Protein AF-A0A9D9MAF8-F1 (afdb_monomer)

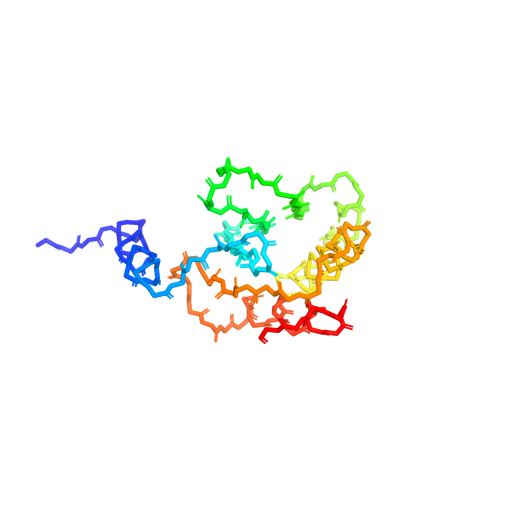Nearest PDB structures (foldseek):
  4v73-assembly1_BO  TM=9.079E-01  e=1.715E-10  Escherichia coli K-12
  7st7-assembly1_o  TM=9.128E-01  e=1.930E-09  Escherichia coli K-12
  4v6o-assembly1_BQ  TM=8.236E-01  e=5.753E-10  Escherichia coli
  6q97-assembly1_O  TM=8.471E-01  e=1.119E-09  Escherichia coli
  4v6y-assembly1_BO  TM=8.390E-01  e=3.990E-09  Escherichia coli K-12

Solvent-accessible surface area (backbone atoms only — not comparable to full-atom values): 6377 Å² total; per-residue (Å²): 131,88,68,52,75,67,54,50,28,50,54,45,28,55,59,49,52,76,78,57,70,18,37,91,78,32,25,23,35,40,41,46,78,59,98,89,48,46,36,39,38,31,27,24,61,78,80,71,43,73,78,41,71,33,37,46,78,36,82,85,36,33,73,76,34,63,95,52,53,73,41,57,37,24,26,52,38,15,32,56,39,20,53,55,31,48,78,72,71,49,47,42,41,35,83,36,61,56,43,54,73,89,45,69,36,56,39,37,19,51,53,27,19,43,74,42,62,37,48,116

pLDDT: mean 86.18, std 6.96, range [58.72, 93.38]

Sequence (120 aa):
MALNRIERRRRIHYRIRKHVSGTAEKPRMVVFRSNKQIYVQVIDDEQGKTLCAAASNDKELVAQCKGKNGIETAAIVGKAIAERAQAKGITTIAFDRGGYLFHGRVKSLADAAREGGLIF

Secondary structure (DSSP, 8-state):
-PPPHHHHHHHHHHHHHTT----SSS-EEEEEE-SS-EEEEEEETTTTEEEEEEETTSHHHHHHHTT--HHHHHHHHHHHHHHHHHTTT--B-EEE-TTS-SSTHHHHHHHHHHHTT-B-

Radius of gyration: 14.05 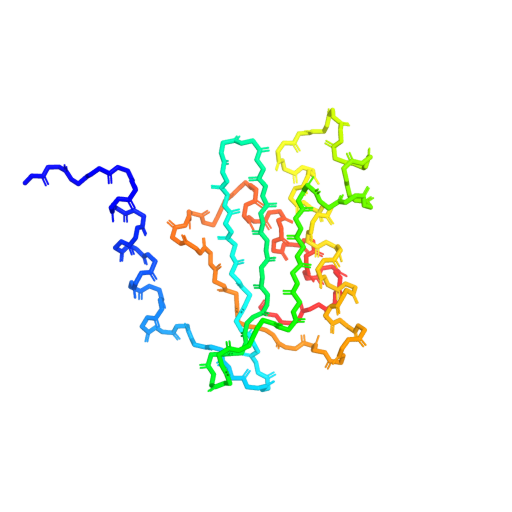Å; Cα contacts (8 Å, |Δi|>4): 219; chains: 1; bounding box: 37×24×44 Å

Mean predicted aligned error: 5.39 Å

Foldseek 3Di:
DPDDPVRLLVVLLVVLCVPFAAAPQAWAWEWDDDPQKIKIWGAHRVVRDTQDIFICPPPVNVVVNPPDDLQVSLLSSLLVRLVSCVVVVHAHYTYRHSSDDCDRSNVSSVVSVVVSRHDD

Structure (mmCIF, N/CA/C/O backbone):
data_AF-A0A9D9MAF8-F1
#
_entry.id   AF-A0A9D9MAF8-F1
#
loop_
_atom_site.group_PDB
_atom_site.id
_atom_site.type_symbol
_atom_site.label_atom_id
_atom_site.label_alt_id
_atom_site.label_comp_id
_atom_site.label_asym_id
_atom_site.label_entity_id
_atom_site.label_seq_id
_atom_site.pdbx_PDB_ins_code
_atom_site.Cartn_x
_atom_site.Cartn_y
_atom_site.Cartn_z
_atom_site.occupancy
_atom_site.B_iso_or_equiv
_atom_site.auth_seq_id
_atom_site.auth_comp_id
_atom_site.auth_asym_id
_atom_site.auth_atom_id
_atom_site.pdbx_PDB_model_num
ATOM 1 N N . MET A 1 1 ? -15.568 7.269 -25.266 1.00 58.72 1 MET A N 1
ATOM 2 C CA . MET A 1 1 ? -14.144 7.678 -25.247 1.00 58.72 1 MET A CA 1
ATOM 3 C C . MET A 1 1 ? -13.334 6.662 -24.462 1.00 58.72 1 MET A C 1
ATOM 5 O O . MET A 1 1 ? -13.775 6.246 -23.394 1.00 58.72 1 MET A O 1
ATOM 9 N N . ALA A 1 2 ? -12.189 6.229 -24.992 1.00 67.56 2 ALA A N 1
ATOM 10 C CA . ALA A 1 2 ? -11.266 5.383 -24.244 1.00 67.56 2 ALA A CA 1
ATOM 11 C C . ALA A 1 2 ? -10.666 6.211 -23.097 1.00 67.56 2 ALA A C 1
ATOM 13 O O . ALA A 1 2 ? -10.019 7.224 -23.339 1.00 67.56 2 ALA A O 1
ATOM 14 N N . LEU A 1 3 ? -10.938 5.814 -21.853 1.00 76.81 3 LEU A N 1
ATOM 15 C CA . LEU A 1 3 ? -10.414 6.497 -20.668 1.00 76.81 3 LEU A CA 1
ATOM 16 C C . LEU A 1 3 ? -8.887 6.376 -20.632 1.00 76.81 3 LEU A C 1
ATOM 18 O O . LEU A 1 3 ? -8.349 5.281 -20.840 1.00 76.81 3 LEU A O 1
ATOM 22 N N . ASN A 1 4 ? -8.195 7.464 -20.293 1.00 90.31 4 ASN A N 1
ATOM 23 C CA . ASN A 1 4 ? -6.745 7.434 -20.108 1.00 90.31 4 ASN A CA 1
ATOM 24 C C . ASN A 1 4 ? -6.389 6.479 -18.946 1.00 90.31 4 ASN A C 1
ATOM 26 O O . ASN A 1 4 ? -7.180 6.254 -18.023 1.00 90.31 4 ASN A O 1
ATOM 30 N N . ARG A 1 5 ? -5.181 5.907 -18.942 1.00 85.75 5 ARG A N 1
ATOM 31 C CA . ARG A 1 5 ? -4.707 4.954 -17.921 1.00 85.75 5 ARG A CA 1
ATOM 32 C C . ARG A 1 5 ? -4.914 5.472 -16.491 1.00 85.75 5 ARG A C 1
ATOM 34 O O . ARG A 1 5 ? -5.274 4.695 -15.605 1.00 85.75 5 ARG A O 1
ATOM 41 N N . ILE A 1 6 ? -4.704 6.772 -16.269 1.00 88.38 6 ILE A N 1
ATOM 42 C CA . ILE A 1 6 ? -4.894 7.426 -14.964 1.00 88.38 6 ILE A CA 1
ATOM 43 C C . ILE A 1 6 ? -6.379 7.455 -14.577 1.00 88.38 6 ILE A C 1
ATOM 45 O O . ILE A 1 6 ? -6.727 7.108 -13.448 1.00 88.38 6 ILE A O 1
ATOM 49 N N . GLU A 1 7 ? -7.256 7.815 -15.510 1.00 90.12 7 GLU A N 1
ATOM 50 C CA . GLU A 1 7 ? -8.705 7.894 -15.294 1.00 90.12 7 GLU A CA 1
ATOM 51 C C . GLU A 1 7 ? -9.307 6.512 -15.046 1.00 90.12 7 GLU A C 1
ATOM 53 O O . GLU A 1 7 ? -10.075 6.324 -14.100 1.00 90.12 7 GLU A O 1
ATOM 58 N N . ARG A 1 8 ? -8.883 5.507 -15.825 1.00 91.00 8 ARG A N 1
ATOM 59 C CA . ARG A 1 8 ? -9.275 4.108 -15.616 1.00 91.00 8 ARG A CA 1
ATOM 60 C C . ARG A 1 8 ? -8.892 3.634 -14.215 1.00 91.00 8 ARG A C 1
ATOM 62 O O . ARG A 1 8 ? -9.721 3.033 -13.532 1.00 91.00 8 ARG A O 1
ATOM 69 N N . ARG A 1 9 ? -7.668 3.932 -13.758 1.00 90.38 9 ARG A N 1
ATOM 70 C CA . ARG A 1 9 ? -7.232 3.615 -12.388 1.00 90.38 9 ARG A CA 1
ATOM 71 C C . ARG A 1 9 ? -8.107 4.327 -11.357 1.00 90.38 9 ARG A C 1
ATOM 73 O O . ARG A 1 9 ? -8.589 3.662 -10.445 1.00 90.38 9 ARG A O 1
ATOM 80 N N . ARG A 1 10 ? -8.334 5.642 -11.492 1.00 91.06 10 ARG A N 1
ATOM 81 C CA . ARG A 1 10 ? -9.179 6.410 -10.557 1.00 91.06 10 ARG A CA 1
ATOM 82 C C . ARG A 1 10 ? -10.580 5.813 -10.460 1.00 91.06 10 ARG A C 1
ATOM 84 O O . ARG A 1 10 ? -11.059 5.596 -9.355 1.00 91.06 10 ARG A O 1
ATOM 91 N N . ARG A 1 11 ? -11.201 5.452 -11.586 1.00 91.56 11 ARG A N 1
ATOM 92 C CA . ARG A 1 11 ? -12.526 4.810 -11.605 1.00 91.56 11 ARG A CA 1
ATOM 93 C C . ARG A 1 11 ? -12.552 3.495 -10.818 1.00 91.56 11 ARG A C 1
ATOM 95 O O . ARG A 1 11 ? -13.472 3.268 -10.037 1.00 91.56 11 ARG A O 1
ATOM 102 N N . ILE A 1 12 ? -11.545 2.637 -11.001 1.00 91.06 12 ILE A N 1
ATOM 103 C CA . ILE A 1 12 ? -11.435 1.373 -10.251 1.00 91.06 12 ILE A CA 1
ATOM 104 C C . ILE A 1 12 ? -11.197 1.655 -8.763 1.00 91.06 12 ILE A C 1
ATOM 106 O O . ILE A 1 12 ? -11.811 1.006 -7.920 1.00 91.06 12 ILE A O 1
ATOM 110 N N . HIS A 1 13 ? -10.349 2.635 -8.451 1.00 91.31 13 HIS A N 1
ATOM 111 C CA . HIS A 1 13 ? -10.057 3.062 -7.084 1.00 91.31 13 HIS A CA 1
ATOM 112 C C . HIS A 1 13 ? -11.316 3.536 -6.350 1.00 91.31 13 HIS A C 1
ATOM 114 O O . HIS A 1 13 ? -11.617 3.044 -5.268 1.00 91.31 13 HIS A O 1
ATOM 120 N N . TYR A 1 14 ? -12.115 4.405 -6.977 1.00 90.88 14 TYR A N 1
ATOM 121 C CA . TYR A 1 14 ? -13.394 4.852 -6.420 1.00 90.88 14 TYR A CA 1
ATOM 122 C C . TYR A 1 14 ? -14.374 3.699 -6.207 1.00 90.88 14 TYR A C 1
ATOM 124 O O . TYR A 1 14 ? -15.071 3.677 -5.201 1.00 90.88 14 TYR A O 1
ATOM 132 N N . ARG A 1 15 ? -14.409 2.711 -7.111 1.00 92.06 15 ARG A N 1
ATOM 133 C CA . ARG A 1 15 ? -15.253 1.521 -6.932 1.00 92.06 15 ARG A CA 1
ATOM 134 C C . ARG A 1 15 ? -14.824 0.679 -5.728 1.00 92.06 15 ARG A C 1
ATOM 136 O O . ARG A 1 15 ? -15.688 0.189 -5.017 1.00 92.06 15 ARG A O 1
ATOM 143 N N . ILE A 1 16 ? -13.520 0.514 -5.496 1.00 90.25 16 ILE A N 1
ATOM 144 C CA . ILE A 1 16 ? -13.000 -0.216 -4.325 1.00 90.25 16 ILE A CA 1
ATOM 145 C C . ILE A 1 16 ? -13.359 0.529 -3.036 1.00 90.25 16 ILE A C 1
ATOM 147 O O . ILE A 1 16 ? -13.864 -0.082 -2.099 1.00 90.25 16 ILE A O 1
ATOM 151 N N . ARG A 1 17 ? -13.198 1.856 -3.028 1.00 89.62 17 ARG A N 1
ATOM 152 C CA . ARG A 1 17 ? -13.538 2.713 -1.883 1.00 89.62 17 ARG A CA 1
ATOM 153 C C . ARG A 1 17 ? -15.019 2.734 -1.501 1.00 89.62 17 ARG A C 1
ATOM 155 O O . ARG A 1 17 ? -15.335 3.185 -0.413 1.00 89.62 17 ARG A O 1
ATOM 162 N N . LYS A 1 18 ? -15.926 2.234 -2.348 1.00 89.19 18 LYS A N 1
ATOM 163 C CA . LYS A 1 18 ? -17.332 2.036 -1.953 1.00 89.19 18 LYS A CA 1
ATOM 164 C C . LYS A 1 18 ? -17.513 0.923 -0.918 1.00 89.19 18 LYS A C 1
ATOM 166 O O . LYS A 1 18 ? -18.507 0.933 -0.209 1.00 89.19 18 LYS A O 1
ATOM 171 N N . HIS A 1 19 ? -16.591 -0.038 -0.877 1.00 86.19 19 HIS A N 1
ATOM 172 C CA . HIS A 1 19 ? -16.655 -1.192 0.024 1.00 86.19 19 HIS A CA 1
ATOM 173 C C . HIS A 1 19 ? -15.553 -1.175 1.084 1.00 86.19 19 HIS A C 1
ATOM 175 O O . HIS A 1 19 ? -15.716 -1.773 2.140 1.00 86.19 19 HIS A O 1
ATOM 181 N N . VAL A 1 20 ? -14.419 -0.533 0.791 1.00 85.94 20 VAL A N 1
ATOM 182 C CA . VAL A 1 20 ? -13.260 -0.473 1.686 1.00 85.94 20 VAL A CA 1
ATOM 183 C C . VAL A 1 20 ? -13.150 0.932 2.269 1.00 85.94 20 VAL A C 1
ATOM 185 O O . VAL A 1 20 ? -12.711 1.854 1.577 1.00 85.94 20 VAL A O 1
ATOM 188 N N . SER A 1 21 ? -13.516 1.068 3.539 1.00 83.06 21 SER A N 1
ATOM 189 C CA . SER A 1 21 ? -13.354 2.268 4.365 1.00 83.06 21 SER A CA 1
ATOM 190 C C . SER A 1 21 ? -12.481 1.950 5.579 1.00 83.06 21 SER A C 1
ATOM 192 O O . SER A 1 21 ? -12.527 0.833 6.094 1.00 83.06 21 SER A O 1
ATOM 194 N N . GLY A 1 22 ? -11.656 2.907 6.002 1.00 83.12 22 GLY A N 1
ATOM 195 C CA . GLY A 1 22 ? -10.844 2.799 7.211 1.00 83.12 22 GLY A CA 1
ATOM 196 C C . GLY A 1 22 ? -11.544 3.423 8.410 1.00 83.12 22 GLY A C 1
ATOM 197 O O . GLY A 1 22 ? -11.961 4.573 8.323 1.00 83.12 22 GLY A O 1
ATOM 198 N N . THR A 1 23 ? -11.636 2.682 9.508 1.00 84.12 23 THR A N 1
ATOM 199 C CA . THR A 1 23 ? -12.082 3.185 10.819 1.00 84.12 23 THR A CA 1
ATOM 200 C C . THR A 1 23 ? -10.892 3.288 11.773 1.00 84.12 23 THR A C 1
ATOM 202 O O . THR A 1 23 ? -9.803 2.800 11.449 1.00 84.12 23 THR A O 1
ATOM 205 N N . ALA A 1 24 ? -11.086 3.868 12.959 1.00 79.75 24 ALA A N 1
ATOM 206 C CA . ALA A 1 24 ? -10.045 3.917 13.990 1.00 79.75 24 ALA A CA 1
ATOM 207 C C . ALA A 1 24 ? -9.525 2.516 14.386 1.00 79.75 24 ALA A C 1
ATOM 209 O O . ALA A 1 24 ? -8.327 2.329 14.589 1.00 79.75 24 ALA A O 1
ATOM 210 N N . GLU A 1 25 ? -10.415 1.517 14.447 1.00 82.31 25 GLU A N 1
ATOM 211 C CA . GLU A 1 25 ? -10.070 0.127 14.785 1.00 82.31 25 GLU A CA 1
ATOM 212 C C . GLU A 1 25 ? -9.445 -0.637 13.615 1.00 82.31 25 GLU A C 1
ATOM 214 O O . GLU A 1 25 ? -8.560 -1.474 13.807 1.00 82.31 25 GLU A O 1
ATOM 219 N N . LYS A 1 26 ? -9.902 -0.349 12.389 1.00 88.06 26 LYS A N 1
ATOM 220 C CA . LYS A 1 26 ? -9.402 -0.979 11.167 1.00 88.06 26 LYS A CA 1
ATOM 221 C C . LYS A 1 26 ? -9.011 0.080 10.136 1.00 88.06 26 LYS A C 1
ATOM 223 O O . LYS A 1 26 ? -9.749 0.302 9.168 1.00 88.06 26 LYS A O 1
ATOM 228 N N . PRO A 1 27 ? -7.834 0.710 10.292 1.00 91.38 27 PRO A N 1
ATOM 229 C CA . PRO A 1 27 ? -7.368 1.724 9.360 1.00 91.38 27 PRO A CA 1
ATOM 230 C C . PRO A 1 27 ? -7.175 1.159 7.950 1.00 91.38 27 PRO A C 1
ATOM 232 O O . PRO A 1 27 ? -6.804 -0.004 7.754 1.00 91.38 27 PRO A O 1
ATOM 235 N N . ARG A 1 28 ? -7.384 1.991 6.930 1.00 92.50 28 ARG A N 1
ATOM 236 C CA . ARG A 1 28 ? -7.237 1.596 5.527 1.00 92.50 28 ARG A CA 1
ATOM 237 C C . ARG A 1 28 ? -5.791 1.754 5.078 1.00 92.50 28 ARG A C 1
ATOM 239 O O . ARG A 1 28 ? -5.259 2.863 5.035 1.00 92.50 28 ARG A O 1
ATOM 246 N N . MET A 1 29 ? -5.173 0.656 4.657 1.00 91.56 29 MET A N 1
ATOM 247 C CA . MET A 1 29 ? -3.842 0.655 4.058 1.00 91.56 29 MET A CA 1
ATOM 248 C C . MET A 1 29 ? -3.945 0.781 2.539 1.00 91.56 29 MET A C 1
ATOM 250 O O . MET A 1 29 ? -4.381 -0.148 1.866 1.00 91.56 29 MET A O 1
ATOM 254 N N . VAL A 1 30 ? -3.530 1.917 1.980 1.00 93.38 30 VAL A N 1
ATOM 255 C CA . VAL A 1 30 ? -3.573 2.181 0.538 1.00 93.38 30 VAL A CA 1
ATOM 256 C C . VAL A 1 30 ? -2.201 2.035 -0.108 1.00 93.38 30 VAL A C 1
ATOM 258 O O . VAL A 1 30 ? -1.207 2.573 0.378 1.00 93.38 30 VAL A O 1
ATOM 261 N N . VAL A 1 31 ? -2.161 1.347 -1.250 1.00 92.81 31 VAL A N 1
ATOM 262 C CA . VAL A 1 31 ? -0.944 1.172 -2.052 1.00 92.81 31 VAL A CA 1
ATOM 263 C C . VAL A 1 31 ? -0.955 2.100 -3.265 1.00 92.81 31 VAL A C 1
ATOM 265 O O . VAL A 1 31 ? -1.880 2.085 -4.083 1.00 92.81 31 VAL A O 1
ATOM 268 N N . PHE A 1 32 ? 0.121 2.861 -3.453 1.00 92.69 32 PHE A N 1
ATOM 269 C CA . PHE A 1 32 ? 0.369 3.628 -4.668 1.00 92.69 32 PHE A CA 1
ATOM 270 C C . PHE A 1 32 ? 1.679 3.208 -5.335 1.00 92.69 32 PHE A C 1
ATOM 272 O O . PHE A 1 32 ? 2.765 3.335 -4.780 1.00 92.69 32 PHE A O 1
ATOM 279 N N . ARG A 1 33 ? 1.577 2.733 -6.579 1.00 89.44 33 ARG A N 1
ATOM 280 C CA . ARG A 1 33 ? 2.723 2.359 -7.410 1.00 89.44 33 ARG A CA 1
ATOM 281 C C . ARG A 1 33 ? 2.949 3.391 -8.510 1.00 89.44 33 ARG A C 1
ATOM 283 O O . ARG A 1 33 ? 2.086 3.558 -9.371 1.00 89.44 33 ARG A O 1
ATOM 290 N N . SER A 1 34 ? 4.121 4.016 -8.527 1.00 87.19 34 SER A N 1
ATOM 291 C CA . SER A 1 34 ? 4.590 4.827 -9.653 1.00 87.19 34 SER A CA 1
ATOM 292 C C . SER A 1 34 ? 5.443 3.985 -10.613 1.00 87.19 34 SER A C 1
ATOM 294 O O . SER A 1 34 ? 5.567 2.767 -10.461 1.00 87.19 34 SER A O 1
ATOM 296 N N . ASN A 1 35 ? 6.023 4.614 -11.637 1.00 85.06 35 ASN A N 1
ATOM 297 C CA . ASN A 1 35 ? 6.920 3.915 -12.563 1.00 85.06 35 ASN A CA 1
ATOM 298 C C . ASN A 1 35 ? 8.190 3.412 -11.856 1.00 85.06 35 ASN A C 1
ATOM 300 O O . ASN A 1 35 ? 8.654 2.310 -12.143 1.00 85.06 35 ASN A O 1
ATOM 304 N N . LYS A 1 36 ? 8.723 4.204 -10.914 1.00 82.69 36 LYS A N 1
ATOM 305 C CA . LYS A 1 36 ? 10.001 3.934 -10.234 1.00 82.69 36 LYS A CA 1
ATOM 306 C C . LYS A 1 36 ? 9.847 3.540 -8.766 1.00 82.69 36 LYS A C 1
ATOM 308 O O . LYS A 1 36 ? 10.653 2.770 -8.268 1.00 82.69 36 LYS A O 1
ATOM 313 N N . GLN A 1 37 ? 8.841 4.069 -8.079 1.00 87.69 37 GLN A N 1
ATOM 314 C CA . GLN A 1 37 ? 8.729 4.019 -6.621 1.00 87.69 37 GLN A CA 1
ATOM 315 C C . GLN A 1 37 ? 7.384 3.431 -6.186 1.00 87.69 37 GLN A C 1
ATOM 317 O O . GLN A 1 37 ? 6.407 3.423 -6.945 1.00 87.69 37 GLN A O 1
ATOM 322 N N . ILE A 1 38 ? 7.339 2.925 -4.957 1.00 89.88 38 ILE A N 1
ATOM 323 C CA . ILE A 1 38 ? 6.123 2.426 -4.319 1.00 89.88 38 ILE A CA 1
ATOM 324 C C . ILE A 1 38 ? 5.933 3.124 -2.977 1.00 89.88 38 ILE A C 1
ATOM 326 O O . ILE A 1 38 ? 6.893 3.366 -2.244 1.00 89.88 38 ILE A O 1
ATOM 330 N N . TYR A 1 39 ? 4.685 3.469 -2.695 1.00 91.75 39 TYR A N 1
ATOM 331 C CA . TYR A 1 39 ? 4.267 4.193 -1.508 1.00 91.75 39 TYR A CA 1
ATOM 332 C C . TYR A 1 39 ? 3.098 3.463 -0.870 1.00 91.75 39 TYR A C 1
ATOM 334 O O . TYR A 1 39 ? 2.218 2.948 -1.569 1.00 91.75 39 TYR A O 1
ATOM 342 N N . VAL A 1 40 ? 3.080 3.463 0.454 1.00 92.81 40 VAL A N 1
ATOM 343 C CA . VAL A 1 40 ? 2.016 2.896 1.269 1.00 92.81 40 VAL A CA 1
ATOM 344 C C . VAL A 1 40 ? 1.658 3.888 2.355 1.00 92.81 40 VAL A C 1
ATOM 346 O O . VAL A 1 40 ? 2.533 4.517 2.951 1.00 92.81 40 VAL A O 1
ATOM 349 N N . GLN A 1 41 ? 0.365 4.028 2.606 1.00 92.00 41 GLN A N 1
ATOM 350 C CA . GLN A 1 41 ? -0.155 4.846 3.693 1.00 92.00 41 GLN A CA 1
ATOM 351 C C . GLN A 1 41 ? -1.229 4.065 4.432 1.00 92.00 41 GLN A C 1
ATOM 353 O O . GLN A 1 41 ? -2.053 3.406 3.804 1.00 92.00 41 GLN A O 1
ATOM 358 N N . VAL A 1 42 ? -1.227 4.170 5.75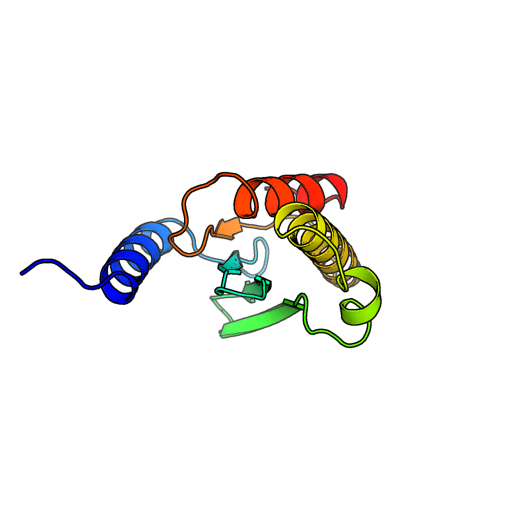2 1.00 91.25 42 VAL A N 1
ATOM 359 C CA . VAL A 1 42 ? -2.271 3.683 6.648 1.00 91.25 42 VAL A CA 1
ATOM 360 C C . VAL A 1 42 ? -3.050 4.905 7.109 1.00 91.25 42 VAL A C 1
ATOM 362 O O . VAL A 1 42 ? -2.482 5.810 7.722 1.00 91.25 42 VAL A O 1
ATOM 365 N N . ILE A 1 43 ? -4.325 4.960 6.746 1.00 91.06 43 ILE A N 1
ATOM 366 C CA . ILE A 1 43 ? -5.183 6.135 6.889 1.00 91.06 43 ILE A CA 1
ATOM 367 C C . ILE A 1 43 ? -6.403 5.752 7.719 1.00 91.06 43 ILE A C 1
ATOM 369 O O . ILE A 1 43 ? -7.029 4.724 7.459 1.00 91.06 43 ILE A O 1
ATOM 373 N N . ASP A 1 44 ? -6.742 6.603 8.677 1.00 91.38 44 ASP A N 1
ATOM 374 C CA . ASP A 1 44 ? -8.049 6.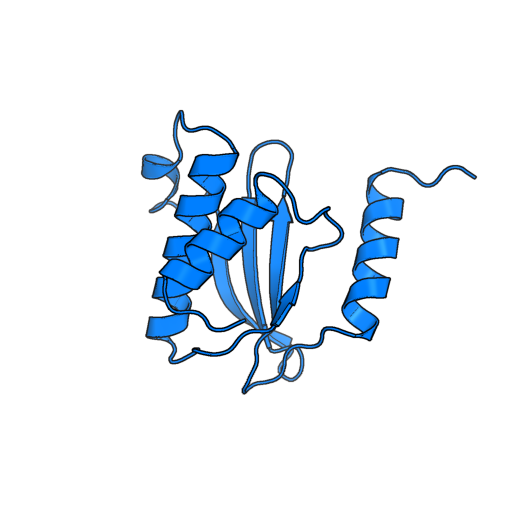616 9.322 1.00 91.38 44 ASP A CA 1
ATOM 375 C C . ASP A 1 44 ? -8.953 7.580 8.534 1.00 91.38 44 ASP A C 1
ATOM 377 O O . ASP A 1 44 ? -8.661 8.780 8.448 1.00 91.38 44 ASP A O 1
ATOM 381 N N . ASP A 1 45 ? -9.994 7.049 7.882 1.00 86.31 45 ASP A N 1
ATOM 382 C CA . ASP A 1 45 ? -10.886 7.853 7.042 1.00 86.31 45 ASP A CA 1
ATOM 383 C C . ASP A 1 45 ? -11.912 8.644 7.886 1.00 86.31 45 ASP A C 1
ATOM 385 O O . ASP A 1 45 ? -12.435 9.640 7.387 1.00 86.31 45 ASP A O 1
ATOM 389 N N . GLU A 1 46 ? -12.157 8.277 9.153 1.00 85.62 46 GLU A N 1
ATOM 390 C CA . GLU A 1 46 ? -13.063 9.008 10.060 1.00 85.62 46 GLU A CA 1
ATOM 391 C C . GLU A 1 46 ? -12.420 10.305 10.553 1.00 85.62 46 GLU A C 1
ATOM 393 O O . GLU A 1 46 ? -13.021 11.377 10.503 1.00 85.62 46 GLU A O 1
ATOM 398 N N . GLN A 1 47 ? -11.159 10.219 10.985 1.00 85.06 47 GLN A N 1
ATOM 399 C CA . GLN A 1 47 ? -10.396 11.388 11.431 1.00 85.06 47 GLN A CA 1
ATOM 400 C C . GLN A 1 47 ? -9.728 12.145 10.276 1.00 85.06 47 GLN A C 1
ATOM 402 O O . GLN A 1 47 ? -9.198 13.240 10.479 1.00 85.06 47 GLN A O 1
ATOM 407 N N . GLY A 1 48 ? -9.681 11.550 9.079 1.00 84.88 48 GLY A N 1
ATOM 408 C CA . GLY A 1 48 ? -8.966 12.094 7.923 1.00 84.88 48 GLY A CA 1
ATOM 409 C C . GLY A 1 48 ? -7.449 12.184 8.129 1.00 84.88 48 GLY A C 1
ATOM 410 O O . GLY A 1 48 ? -6.780 12.982 7.468 1.00 84.88 48 GLY A O 1
ATOM 411 N N . LYS A 1 49 ? -6.888 11.395 9.054 1.00 88.88 49 LYS A N 1
ATOM 412 C CA . LYS A 1 49 ? -5.467 11.437 9.428 1.00 88.88 49 LYS A CA 1
ATOM 413 C C . LYS A 1 49 ? -4.722 10.221 8.895 1.00 88.88 49 LYS A C 1
ATOM 415 O O . LYS A 1 49 ? -5.191 9.088 8.945 1.00 88.88 49 LYS A O 1
ATOM 420 N N . THR A 1 50 ? -3.507 10.458 8.406 1.00 91.06 50 THR A N 1
ATOM 421 C CA . THR A 1 50 ? -2.583 9.371 8.061 1.00 91.06 50 THR A CA 1
ATOM 422 C C . THR A 1 50 ? -1.839 8.952 9.319 1.00 91.06 50 THR A C 1
ATOM 424 O O . THR A 1 50 ? -1.095 9.745 9.891 1.00 91.06 50 THR A O 1
ATOM 427 N N . LEU A 1 51 ? -2.044 7.709 9.749 1.00 88.56 51 LEU A N 1
ATOM 428 C CA . LEU A 1 51 ? -1.410 7.157 10.939 1.00 88.56 51 LEU A CA 1
ATOM 429 C C . LEU A 1 51 ? 0.040 6.801 10.632 1.00 88.56 51 LEU A C 1
ATOM 431 O O . LEU A 1 51 ? 0.941 7.283 11.306 1.00 88.56 51 LEU A O 1
ATOM 435 N N . CYS A 1 52 ? 0.287 6.023 9.580 1.00 89.06 52 CYS A N 1
ATOM 436 C CA . CYS A 1 52 ? 1.633 5.619 9.174 1.00 89.06 52 CYS A CA 1
ATOM 437 C C . CYS A 1 52 ? 1.804 5.766 7.668 1.00 89.06 52 CYS A C 1
ATOM 439 O O . CYS A 1 52 ? 0.864 5.582 6.899 1.00 89.06 52 CYS A O 1
ATOM 441 N N . ALA A 1 53 ? 3.024 6.047 7.231 1.00 91.12 53 ALA A N 1
ATOM 442 C CA . ALA A 1 53 ? 3.390 6.016 5.826 1.00 91.12 53 ALA A CA 1
ATOM 443 C C . ALA A 1 53 ? 4.744 5.330 5.674 1.00 91.12 53 ALA A C 1
ATOM 445 O O . ALA A 1 53 ? 5.577 5.399 6.578 1.00 91.12 53 ALA A O 1
ATOM 446 N N . ALA A 1 54 ? 4.948 4.668 4.543 1.00 89.12 54 ALA A N 1
ATOM 447 C CA . ALA A 1 54 ? 6.228 4.103 4.148 1.00 89.12 54 ALA A CA 1
ATOM 448 C C . ALA A 1 54 ? 6.398 4.237 2.637 1.00 89.12 54 ALA A C 1
ATOM 450 O O . ALA A 1 54 ? 5.470 3.990 1.860 1.00 89.12 54 ALA A O 1
ATOM 451 N N . ALA A 1 55 ? 7.592 4.627 2.214 1.00 87.81 55 ALA A N 1
ATOM 452 C CA . ALA A 1 55 ? 7.916 4.793 0.810 1.00 87.81 55 ALA A CA 1
ATOM 453 C C . ALA A 1 55 ? 9.282 4.201 0.491 1.00 87.81 55 ALA A C 1
ATOM 455 O O . ALA A 1 55 ? 10.224 4.313 1.270 1.00 87.81 55 ALA A O 1
ATOM 456 N N . SER A 1 56 ? 9.448 3.703 -0.734 1.00 81.88 56 SER A N 1
ATOM 457 C CA . SER A 1 56 ? 10.773 3.313 -1.238 1.00 81.88 56 SER A CA 1
ATOM 458 C C . SER A 1 56 ? 11.761 4.491 -1.341 1.00 81.88 56 SER A C 1
ATOM 460 O O . SER A 1 56 ? 12.921 4.282 -1.678 1.00 81.88 56 SER A O 1
ATOM 462 N N . ASN A 1 57 ? 11.291 5.728 -1.129 1.00 80.12 57 ASN A N 1
ATOM 463 C CA . ASN A 1 57 ? 12.095 6.951 -1.112 1.00 80.12 57 ASN A CA 1
ATOM 464 C C . ASN A 1 57 ? 12.399 7.467 0.308 1.00 80.12 57 ASN A C 1
ATOM 466 O O . ASN A 1 57 ? 13.008 8.526 0.448 1.00 80.12 57 ASN A O 1
ATOM 470 N N . ASP A 1 58 ? 11.962 6.765 1.355 1.00 80.19 58 ASP A N 1
ATOM 471 C CA . ASP A 1 58 ? 12.302 7.145 2.726 1.00 80.19 58 ASP A CA 1
ATOM 472 C C . ASP A 1 58 ? 13.805 6.965 2.947 1.00 80.19 58 ASP A C 1
ATOM 474 O O . ASP A 1 58 ? 14.372 5.961 2.522 1.00 80.19 58 ASP A O 1
ATOM 478 N N . LYS A 1 59 ? 14.462 7.914 3.626 1.00 71.88 59 LYS A N 1
ATOM 479 C CA . LYS A 1 59 ? 15.929 7.917 3.810 1.00 71.88 59 LYS A CA 1
ATOM 480 C C . LYS A 1 59 ? 16.468 6.589 4.364 1.00 71.88 59 LYS A C 1
ATOM 482 O O . LYS A 1 59 ? 17.521 6.133 3.935 1.00 71.88 59 LYS A O 1
ATOM 487 N N . GLU A 1 60 ? 15.706 5.953 5.250 1.00 71.00 60 GLU A N 1
ATOM 488 C CA . GLU A 1 60 ? 16.007 4.649 5.860 1.00 71.00 60 GLU A CA 1
ATOM 489 C C . GLU A 1 60 ? 15.897 3.480 4.864 1.00 71.00 60 GLU A C 1
ATOM 491 O O . GLU A 1 60 ? 16.656 2.515 4.930 1.00 71.00 60 GLU A O 1
ATOM 496 N N . LEU A 1 61 ? 14.976 3.574 3.901 1.00 71.50 61 LEU A N 1
ATOM 497 C CA . LEU A 1 61 ? 14.650 2.505 2.953 1.00 71.50 61 LEU A CA 1
ATOM 498 C C . LEU A 1 61 ? 15.358 2.668 1.605 1.00 71.50 61 LEU A C 1
ATOM 500 O O . LEU A 1 61 ? 15.536 1.683 0.890 1.00 71.50 61 LEU A O 1
ATOM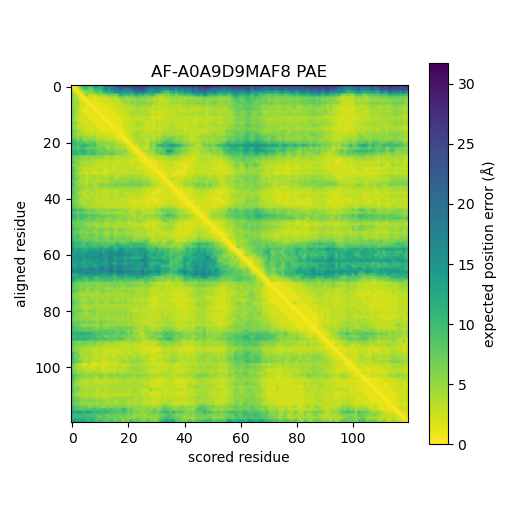 504 N N . VAL A 1 62 ? 15.813 3.876 1.261 1.00 69.06 62 VAL A N 1
ATOM 505 C CA . VAL A 1 62 ? 16.518 4.172 0.002 1.00 69.06 62 VAL A CA 1
ATOM 506 C C . VAL A 1 62 ? 17.781 3.327 -0.137 1.00 69.06 62 VAL A C 1
ATOM 508 O O . VAL A 1 62 ? 18.018 2.769 -1.207 1.00 69.06 62 VAL A O 1
ATOM 511 N N . ALA A 1 63 ? 18.560 3.177 0.939 1.00 67.88 63 ALA A N 1
ATOM 512 C CA . ALA A 1 63 ? 19.758 2.338 0.933 1.00 67.88 63 ALA A CA 1
ATOM 513 C C . ALA A 1 63 ? 19.415 0.862 0.683 1.00 67.88 63 ALA A C 1
ATOM 515 O O . ALA A 1 63 ? 20.075 0.192 -0.107 1.00 67.88 63 ALA A O 1
ATOM 516 N N . GLN A 1 64 ? 18.328 0.377 1.287 1.00 66.50 64 GLN A N 1
ATOM 517 C CA . GLN A 1 64 ? 17.883 -1.008 1.145 1.00 66.50 64 GLN A CA 1
ATOM 518 C C . GLN A 1 64 ? 17.193 -1.287 -0.195 1.00 66.50 64 GLN A C 1
ATOM 520 O O . GLN A 1 64 ? 17.153 -2.442 -0.614 1.00 66.50 64 GLN A O 1
ATOM 525 N N . CYS A 1 65 ? 16.648 -0.264 -0.859 1.00 63.19 65 CYS A N 1
ATOM 526 C CA . CYS A 1 65 ? 15.931 -0.376 -2.131 1.00 63.19 65 CYS A CA 1
ATOM 527 C C . CYS A 1 65 ? 16.823 -0.149 -3.363 1.00 63.19 65 CYS A C 1
ATOM 529 O O . CYS A 1 65 ? 16.401 -0.435 -4.486 1.00 63.19 65 CYS A O 1
ATOM 531 N N . LYS A 1 66 ? 18.042 0.377 -3.189 1.00 68.81 66 LYS A N 1
ATOM 532 C CA . LYS A 1 66 ? 18.946 0.707 -4.297 1.00 68.81 66 LYS A CA 1
ATOM 533 C C . LYS A 1 66 ? 19.408 -0.569 -5.014 1.00 68.81 66 LYS A C 1
ATOM 535 O O . LYS A 1 66 ? 19.961 -1.467 -4.394 1.00 68.81 66 LYS A O 1
ATOM 540 N N . GLY A 1 67 ? 19.166 -0.644 -6.326 1.00 68.50 67 GLY A N 1
ATOM 541 C CA . GLY A 1 67 ? 19.565 -1.779 -7.173 1.00 68.50 67 GLY A CA 1
ATOM 542 C C . GLY A 1 67 ? 18.652 -3.009 -7.105 1.00 68.50 67 GLY A C 1
ATOM 543 O O . GLY A 1 67 ? 18.907 -3.977 -7.813 1.00 68.50 67 GLY A O 1
ATOM 544 N N . LYS A 1 68 ? 17.583 -2.977 -6.298 1.00 75.06 68 LYS A N 1
ATOM 545 C CA . LYS A 1 68 ? 16.666 -4.110 -6.134 1.00 75.06 68 LYS A CA 1
ATOM 546 C C . LYS A 1 68 ? 15.506 -4.085 -7.115 1.00 75.06 68 LYS A C 1
ATOM 548 O O . LYS A 1 68 ? 15.059 -3.029 -7.575 1.00 75.06 68 LYS A O 1
ATOM 553 N N . ASN A 1 69 ? 14.968 -5.269 -7.390 1.00 81.50 69 ASN A N 1
ATOM 554 C CA . ASN A 1 69 ? 13.815 -5.411 -8.264 1.00 81.50 69 ASN A CA 1
ATOM 555 C C . ASN A 1 69 ? 12.563 -4.760 -7.662 1.00 81.50 69 ASN A C 1
ATOM 557 O O . ASN A 1 69 ? 12.389 -4.616 -6.449 1.00 81.50 69 ASN A O 1
ATOM 561 N N . GLY A 1 70 ? 11.619 -4.401 -8.533 1.00 78.69 70 GLY A N 1
ATOM 562 C CA . GLY A 1 70 ? 10.365 -3.770 -8.117 1.00 78.69 70 GLY A CA 1
ATOM 563 C C . GLY A 1 70 ? 9.511 -4.613 -7.153 1.00 78.69 70 GLY A C 1
ATOM 564 O O . GLY A 1 70 ? 8.625 -4.075 -6.498 1.00 78.69 70 GLY A O 1
ATOM 565 N N . ILE A 1 71 ? 9.735 -5.929 -7.104 1.00 85.75 71 ILE A N 1
ATOM 566 C CA . ILE A 1 71 ? 9.047 -6.862 -6.201 1.00 85.75 71 ILE A CA 1
ATOM 567 C C . ILE A 1 71 ? 9.726 -6.851 -4.826 1.00 85.75 71 ILE A C 1
ATOM 569 O O . ILE A 1 71 ? 9.060 -6.643 -3.822 1.00 85.75 71 ILE A O 1
ATOM 573 N N . GLU A 1 72 ? 11.052 -6.958 -4.785 1.00 85.31 72 GLU A N 1
ATOM 574 C CA . GLU A 1 72 ? 11.834 -6.912 -3.542 1.00 85.31 72 GLU A CA 1
ATOM 575 C C . GLU A 1 72 ? 11.669 -5.577 -2.809 1.00 85.31 72 GLU A C 1
ATOM 577 O O . GLU A 1 72 ? 11.474 -5.544 -1.598 1.00 85.31 72 GLU A O 1
ATOM 582 N N . THR A 1 73 ? 11.671 -4.466 -3.549 1.00 86.62 73 THR A N 1
ATOM 583 C CA . THR A 1 73 ? 11.387 -3.136 -2.981 1.00 86.62 73 THR A CA 1
ATOM 584 C C . THR A 1 73 ? 9.989 -3.057 -2.368 1.00 86.62 73 THR A C 1
ATOM 586 O O . THR A 1 73 ? 9.809 -2.416 -1.337 1.00 86.62 73 THR A O 1
ATOM 589 N N . ALA A 1 74 ? 9.000 -3.739 -2.951 1.00 86.50 74 ALA A N 1
ATOM 590 C CA . ALA A 1 74 ? 7.649 -3.797 -2.405 1.00 86.50 74 ALA A CA 1
ATOM 591 C C . ALA A 1 74 ? 7.576 -4.641 -1.123 1.00 86.50 74 ALA A C 1
ATOM 593 O O . ALA A 1 74 ? 6.877 -4.246 -0.191 1.00 86.50 74 ALA A O 1
ATOM 594 N N . ALA A 1 75 ? 8.335 -5.738 -1.044 1.00 88.81 75 ALA A N 1
ATOM 595 C CA . ALA A 1 75 ? 8.461 -6.530 0.176 1.00 88.81 75 ALA A CA 1
ATOM 596 C C . ALA A 1 75 ? 9.104 -5.723 1.317 1.00 88.81 75 ALA A C 1
ATOM 598 O O . ALA A 1 75 ? 8.579 -5.699 2.425 1.00 88.81 75 ALA A O 1
ATOM 599 N N . ILE A 1 76 ? 10.191 -4.996 1.038 1.00 87.81 76 ILE A N 1
ATOM 600 C CA . ILE A 1 76 ? 10.881 -4.155 2.034 1.00 87.81 76 ILE A CA 1
ATOM 601 C C . ILE A 1 76 ? 9.943 -3.072 2.579 1.00 87.81 76 ILE A C 1
ATOM 603 O O . ILE A 1 76 ? 9.827 -2.900 3.790 1.00 87.81 76 ILE A O 1
ATOM 607 N N . VAL A 1 77 ? 9.218 -2.380 1.693 1.00 88.50 77 VAL A N 1
ATOM 608 C CA . VAL A 1 77 ? 8.231 -1.368 2.103 1.00 88.50 77 VAL A CA 1
ATOM 609 C C . VAL A 1 77 ? 7.080 -1.998 2.901 1.00 88.50 77 VAL A C 1
ATOM 611 O O . VAL A 1 77 ? 6.595 -1.378 3.844 1.00 88.50 77 VAL A O 1
ATOM 614 N N . GLY A 1 78 ? 6.671 -3.227 2.564 1.00 88.44 78 GLY A N 1
ATOM 615 C CA . GLY A 1 78 ? 5.667 -4.001 3.303 1.00 88.44 78 GLY A CA 1
ATOM 616 C C . GLY A 1 78 ? 6.087 -4.344 4.738 1.00 88.44 78 GLY A C 1
ATOM 617 O O . GLY A 1 78 ? 5.282 -4.201 5.654 1.00 88.44 78 GLY A O 1
ATOM 618 N N . LYS A 1 79 ? 7.354 -4.715 4.957 1.00 89.69 79 LYS A N 1
ATOM 619 C CA . LYS A 1 79 ? 7.889 -4.968 6.309 1.00 89.69 79 LYS A CA 1
ATOM 620 C C . LYS A 1 79 ? 7.990 -3.679 7.122 1.00 89.69 79 LYS A C 1
ATOM 622 O O . LYS A 1 79 ? 7.485 -3.610 8.237 1.00 89.69 79 LYS A O 1
ATOM 627 N N . ALA A 1 80 ? 8.519 -2.620 6.512 1.00 89.94 80 ALA A N 1
ATOM 628 C CA . ALA A 1 80 ? 8.672 -1.328 7.175 1.00 89.94 80 ALA A CA 1
ATOM 629 C C . ALA A 1 80 ? 7.330 -0.709 7.609 1.00 89.94 80 ALA A C 1
ATOM 631 O O . ALA A 1 80 ? 7.242 -0.107 8.679 1.00 89.94 80 ALA A O 1
ATOM 632 N N . ILE A 1 81 ? 6.265 -0.839 6.801 1.00 89.56 81 ILE A N 1
ATOM 633 C CA . ILE A 1 81 ? 4.945 -0.335 7.210 1.00 89.56 81 ILE A CA 1
ATOM 634 C C . ILE A 1 81 ? 4.348 -1.164 8.350 1.00 89.56 81 ILE A C 1
ATOM 636 O O . ILE A 1 81 ? 3.682 -0.591 9.209 1.00 89.56 81 ILE A O 1
ATOM 640 N N . ALA A 1 82 ? 4.608 -2.473 8.381 1.00 88.44 82 ALA A N 1
ATOM 641 C CA . ALA A 1 82 ? 4.128 -3.352 9.437 1.00 88.44 82 ALA A CA 1
ATOM 642 C C . ALA A 1 82 ? 4.770 -3.017 10.787 1.00 88.44 82 ALA A C 1
ATOM 644 O O . ALA A 1 82 ? 4.051 -2.780 11.752 1.00 88.44 82 ALA A O 1
ATOM 645 N N . GLU A 1 83 ? 6.093 -2.853 10.826 1.00 89.75 83 GLU A N 1
ATOM 646 C CA . GLU A 1 83 ? 6.815 -2.413 12.028 1.00 89.75 83 GLU A CA 1
ATOM 647 C C . GLU A 1 83 ? 6.305 -1.052 12.528 1.00 89.75 83 GLU A C 1
ATOM 649 O O . GLU A 1 83 ? 6.000 -0.880 13.710 1.00 89.75 83 GLU A O 1
ATOM 654 N N . ARG A 1 84 ? 6.122 -0.085 11.615 1.00 89.69 84 ARG A N 1
ATOM 655 C CA . ARG A 1 84 ? 5.580 1.242 11.957 1.00 89.69 84 ARG A CA 1
ATOM 656 C C . ARG A 1 84 ? 4.137 1.174 12.462 1.00 89.69 84 ARG A C 1
ATOM 658 O O . ARG A 1 84 ? 3.760 1.976 13.310 1.00 89.69 84 ARG A O 1
ATOM 665 N N . ALA A 1 85 ? 3.314 0.274 11.930 1.00 87.38 85 ALA A N 1
ATOM 666 C CA . ALA A 1 85 ? 1.930 0.094 12.362 1.00 87.38 85 ALA A CA 1
ATOM 667 C C . ALA A 1 85 ? 1.850 -0.587 13.737 1.00 87.38 85 ALA A C 1
ATOM 669 O O . ALA A 1 85 ? 1.123 -0.106 14.607 1.00 87.38 85 ALA A O 1
ATOM 670 N N . GLN A 1 86 ? 2.668 -1.615 13.974 1.00 86.88 86 GLN A N 1
ATOM 671 C CA . GLN A 1 86 ? 2.782 -2.280 15.273 1.00 86.88 86 GLN A CA 1
ATOM 672 C C . GLN A 1 86 ? 3.282 -1.337 16.367 1.00 86.88 86 GLN A C 1
ATOM 674 O O . GLN A 1 86 ? 2.724 -1.332 17.461 1.00 86.88 86 GLN A O 1
ATOM 679 N N . ALA A 1 87 ? 4.256 -0.473 16.064 1.00 86.88 87 ALA A N 1
ATOM 680 C CA . ALA A 1 87 ? 4.728 0.548 17.001 1.00 86.88 87 ALA A CA 1
ATOM 681 C C . ALA A 1 87 ? 3.619 1.530 17.431 1.00 86.88 87 ALA A C 1
ATOM 683 O O . ALA A 1 87 ? 3.708 2.135 18.497 1.00 86.88 87 ALA A O 1
ATOM 684 N N . LYS A 1 88 ? 2.563 1.682 16.619 1.00 84.19 88 LYS A N 1
ATOM 685 C CA . LYS A 1 88 ? 1.367 2.477 16.945 1.00 84.19 88 LYS A CA 1
ATOM 686 C C . LYS A 1 88 ? 0.204 1.644 17.490 1.00 84.19 88 LYS A C 1
ATOM 688 O O . LYS A 1 88 ? -0.885 2.182 17.656 1.00 84.19 88 LYS A O 1
ATOM 693 N N . GLY A 1 89 ? 0.418 0.354 17.750 1.00 83.00 89 GLY A N 1
ATOM 694 C CA . GLY A 1 89 ? -0.602 -0.563 18.262 1.00 83.00 89 GLY A CA 1
ATOM 695 C C . GLY A 1 89 ? -1.659 -0.979 17.234 1.00 83.00 89 GLY A C 1
ATOM 696 O O . GLY A 1 89 ? -2.704 -1.495 17.617 1.00 83.00 89 GLY A O 1
ATOM 697 N N . ILE A 1 90 ? -1.421 -0.764 15.936 1.00 83.81 90 ILE A N 1
ATOM 698 C CA . ILE A 1 90 ? -2.376 -1.101 14.873 1.00 83.81 90 ILE A CA 1
ATOM 699 C C . ILE A 1 90 ? -2.103 -2.532 14.406 1.00 83.81 90 ILE A C 1
ATOM 701 O O . ILE A 1 90 ? -1.088 -2.799 13.762 1.00 83.81 90 ILE A O 1
ATOM 705 N N . THR A 1 91 ? -3.022 -3.447 14.706 1.00 82.88 91 THR A N 1
ATOM 706 C CA . THR A 1 91 ? -2.919 -4.871 14.340 1.00 82.88 91 THR A CA 1
ATOM 707 C C . THR A 1 91 ? -3.796 -5.237 13.148 1.00 82.88 91 THR A C 1
ATOM 709 O O . THR A 1 91 ? -3.386 -6.019 12.291 1.00 82.88 91 THR A O 1
ATOM 712 N N . THR A 1 92 ? -4.989 -4.647 13.065 1.00 88.12 92 THR A N 1
ATOM 713 C CA . THR A 1 92 ? -5.991 -4.973 12.047 1.00 88.12 92 THR A CA 1
ATOM 714 C C . T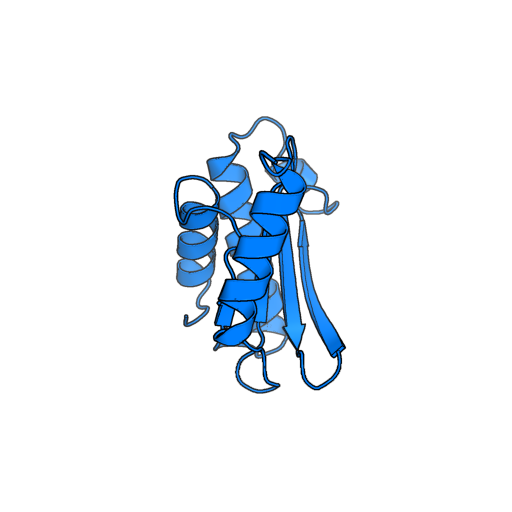HR A 1 92 ? -6.098 -3.831 11.050 1.00 88.12 92 THR A C 1
ATOM 716 O O . THR A 1 92 ? -6.271 -2.680 11.438 1.00 88.12 92 THR A O 1
ATOM 719 N N . ILE A 1 93 ? -6.012 -4.127 9.753 1.00 90.19 93 ILE A N 1
ATOM 720 C CA . ILE A 1 93 ? -6.104 -3.102 8.701 1.00 90.19 93 ILE A CA 1
ATOM 721 C C . ILE A 1 93 ? -6.998 -3.554 7.547 1.00 90.19 93 ILE A C 1
ATOM 723 O O . ILE A 1 93 ? -7.243 -4.738 7.331 1.00 90.19 93 ILE A O 1
ATOM 727 N N . ALA A 1 94 ? -7.524 -2.600 6.786 1.00 90.75 94 ALA A N 1
ATOM 728 C CA . ALA A 1 94 ? -8.252 -2.866 5.552 1.00 90.75 94 ALA A CA 1
ATOM 729 C C . ALA A 1 94 ? -7.335 -2.621 4.346 1.00 90.75 94 ALA A C 1
ATOM 731 O O . ALA A 1 94 ? -6.900 -1.494 4.107 1.00 90.75 94 ALA A O 1
ATOM 732 N N . PHE A 1 95 ? -7.032 -3.664 3.572 1.00 91.88 95 PHE A N 1
ATOM 733 C CA . PHE A 1 95 ? -6.121 -3.548 2.433 1.00 91.88 95 PHE A CA 1
ATOM 734 C C . PHE A 1 95 ? -6.801 -2.956 1.190 1.00 91.88 95 PHE A C 1
ATOM 736 O O . PHE A 1 95 ? -7.699 -3.550 0.591 1.00 91.88 95 PHE A O 1
ATOM 743 N N . ASP A 1 96 ? -6.310 -1.801 0.748 1.00 91.44 96 ASP A N 1
ATOM 744 C CA . ASP A 1 96 ? -6.731 -1.106 -0.463 1.00 91.44 96 ASP A CA 1
ATOM 745 C C . ASP A 1 96 ? -5.618 -1.143 -1.523 1.00 91.44 96 ASP A C 1
ATOM 747 O O . ASP A 1 96 ? -4.598 -0.450 -1.466 1.00 91.44 96 ASP A O 1
ATOM 751 N N . ARG A 1 97 ? -5.863 -1.931 -2.574 1.00 89.94 97 ARG A N 1
ATOM 752 C CA . ARG A 1 97 ? -4.948 -2.106 -3.713 1.00 89.94 97 ARG A CA 1
ATOM 753 C C . ARG A 1 97 ? -4.807 -0.879 -4.628 1.00 89.94 97 ARG A C 1
ATOM 755 O O . ARG A 1 97 ? -4.132 -0.973 -5.654 1.00 89.94 97 ARG A O 1
ATOM 762 N N . GLY A 1 98 ? -5.458 0.252 -4.348 1.00 87.25 98 GLY A N 1
ATOM 763 C CA . GLY A 1 98 ? -5.174 1.524 -5.031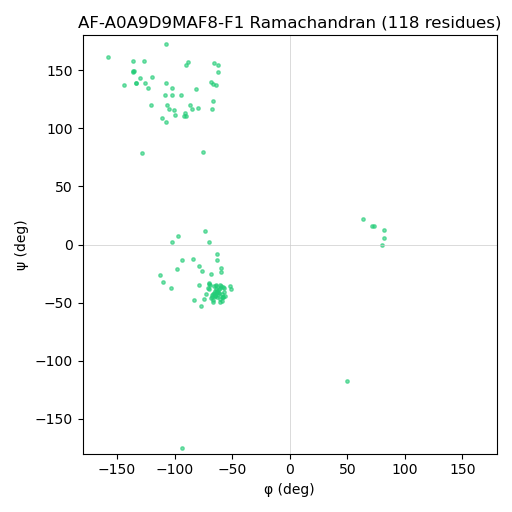 1.00 87.25 98 GLY A CA 1
ATOM 764 C C . GLY A 1 98 ? -5.630 1.607 -6.497 1.00 87.25 98 GLY A C 1
ATOM 765 O O . GLY A 1 98 ? -5.144 2.447 -7.269 1.00 87.25 98 GLY A O 1
ATOM 766 N N . GLY A 1 99 ? -6.509 0.686 -6.908 1.00 88.19 99 GLY A N 1
ATOM 767 C CA . GLY A 1 99 ? -6.924 0.478 -8.298 1.00 88.19 99 GLY A CA 1
ATOM 768 C C . GLY A 1 99 ? -5.966 -0.373 -9.144 1.00 88.19 99 GLY A C 1
ATOM 769 O O . GLY A 1 99 ? -6.187 -0.511 -10.348 1.00 88.19 99 GLY A O 1
ATOM 770 N N . TYR 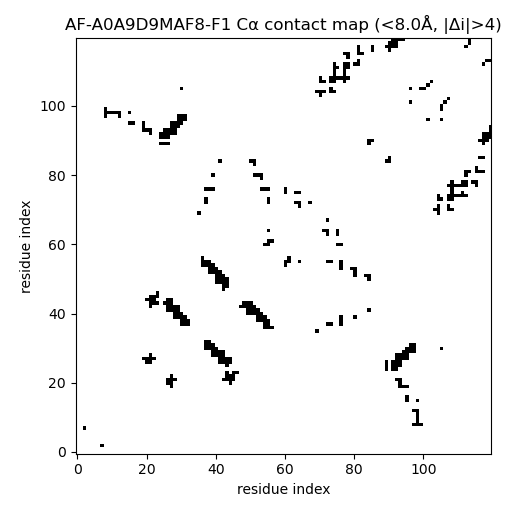A 1 100 ? -4.918 -0.949 -8.546 1.00 91.56 100 TYR A N 1
ATOM 771 C CA . TYR A 1 100 ? -4.008 -1.882 -9.214 1.00 91.56 100 TYR A CA 1
ATOM 772 C C . TYR A 1 100 ? -4.506 -3.329 -9.117 1.00 91.56 100 TYR A C 1
ATOM 774 O O . TYR A 1 100 ? -5.277 -3.683 -8.226 1.00 91.56 100 TYR A O 1
ATOM 782 N N . LEU A 1 101 ? -4.062 -4.182 -10.044 1.00 90.81 101 LEU A N 1
ATOM 783 C CA . LEU A 1 101 ? -4.318 -5.620 -9.968 1.00 90.81 101 LEU A CA 1
ATOM 784 C C . LEU A 1 101 ? -3.541 -6.213 -8.785 1.00 90.81 101 LEU A C 1
ATOM 786 O O . LEU A 1 101 ? -2.387 -5.847 -8.559 1.00 90.81 101 LEU A O 1
ATOM 790 N N . PHE A 1 102 ? -4.164 -7.139 -8.053 1.00 92.50 102 PHE A N 1
ATOM 791 C CA . PHE A 1 102 ? -3.504 -7.864 -6.969 1.00 92.50 102 PHE A CA 1
ATOM 792 C C . PHE A 1 102 ? -2.558 -8.920 -7.554 1.00 92.50 102 PHE A C 1
ATOM 794 O O . PHE A 1 102 ? -2.911 -10.082 -7.722 1.00 92.50 102 PHE A O 1
ATOM 801 N N . HIS A 1 103 ? -1.379 -8.470 -7.974 1.00 91.00 103 HIS A N 1
ATOM 802 C CA . HIS A 1 103 ? -0.353 -9.297 -8.595 1.00 91.00 103 HIS A CA 1
ATOM 803 C C . HIS A 1 103 ? 1.028 -8.638 -8.455 1.00 91.00 103 HIS A C 1
ATOM 805 O O . HIS A 1 103 ? 1.133 -7.427 -8.216 1.00 91.00 103 HIS A O 1
ATOM 811 N N . GLY A 1 104 ? 2.090 -9.430 -8.622 1.00 90.56 104 GLY A N 1
ATOM 812 C CA . GLY A 1 104 ? 3.481 -8.974 -8.590 1.00 90.56 104 GLY A CA 1
ATOM 813 C C . GLY A 1 104 ? 3.781 -8.122 -7.356 1.00 90.56 104 GLY A C 1
ATOM 814 O O . GLY A 1 104 ? 3.622 -8.572 -6.227 1.00 90.56 104 GLY A O 1
ATOM 815 N N . ARG A 1 105 ? 4.149 -6.854 -7.577 1.00 89.44 105 ARG A N 1
ATOM 816 C CA . ARG A 1 105 ? 4.532 -5.908 -6.513 1.00 89.44 105 ARG A CA 1
ATOM 817 C C . ARG A 1 105 ? 3.453 -5.710 -5.443 1.00 89.44 105 ARG A C 1
ATOM 819 O O . ARG A 1 105 ? 3.781 -5.634 -4.272 1.00 89.44 105 ARG A O 1
ATOM 826 N N . VAL A 1 106 ? 2.177 -5.625 -5.833 1.00 90.50 106 VAL A N 1
ATOM 827 C CA . VAL A 1 106 ? 1.077 -5.388 -4.874 1.00 90.50 106 VAL A CA 1
ATOM 828 C C . VAL A 1 106 ? 0.861 -6.611 -3.989 1.00 90.50 106 VAL A C 1
ATOM 830 O O . VAL A 1 106 ? 0.629 -6.462 -2.796 1.00 90.50 106 VAL A O 1
ATOM 833 N N . LYS A 1 107 ? 0.978 -7.808 -4.575 1.00 91.75 107 LYS A N 1
ATOM 834 C CA . LYS A 1 107 ? 0.891 -9.067 -3.836 1.00 91.75 107 LYS A CA 1
ATOM 835 C C . LYS A 1 107 ? 2.076 -9.213 -2.878 1.00 91.75 107 LYS A C 1
ATOM 837 O O . LYS A 1 107 ? 1.865 -9.411 -1.696 1.00 91.75 107 LYS A O 1
ATOM 842 N N . SER A 1 108 ? 3.298 -9.004 -3.367 1.00 91.19 108 SER A N 1
ATOM 843 C CA . SER A 1 108 ? 4.511 -9.092 -2.545 1.00 91.19 108 SER A CA 1
ATOM 844 C C . SER A 1 108 ? 4.514 -8.110 -1.370 1.00 91.19 108 SER A C 1
ATOM 846 O O . SER A 1 108 ? 4.973 -8.459 -0.289 1.00 91.19 108 SER A O 1
ATOM 848 N N . LEU A 1 109 ? 3.956 -6.911 -1.555 1.00 90.00 109 LEU A N 1
ATOM 849 C CA . LEU A 1 109 ? 3.773 -5.957 -0.465 1.00 90.00 109 LEU A CA 1
ATOM 850 C C . LEU A 1 109 ? 2.789 -6.466 0.592 1.00 90.00 109 LEU A C 1
ATOM 852 O O . LEU A 1 109 ? 3.050 -6.335 1.783 1.00 90.00 109 LEU A O 1
ATOM 856 N N . ALA A 1 110 ? 1.661 -7.029 0.153 1.00 91.06 110 ALA A N 1
ATOM 857 C CA . ALA A 1 110 ? 0.652 -7.584 1.048 1.00 91.06 110 ALA A CA 1
ATOM 858 C C . ALA A 1 110 ? 1.190 -8.793 1.825 1.00 91.06 110 ALA A C 1
ATOM 860 O O . ALA A 1 110 ? 1.006 -8.866 3.034 1.00 91.06 110 ALA A O 1
ATOM 861 N N . ASP A 1 111 ? 1.897 -9.698 1.149 1.00 92.00 111 ASP A N 1
ATOM 862 C CA . ASP A 1 111 ? 2.497 -10.876 1.777 1.00 92.00 111 ASP A CA 1
ATOM 863 C C . ASP A 1 111 ? 3.544 -10.453 2.825 1.00 92.00 111 ASP A C 1
ATOM 865 O O . ASP A 1 111 ? 3.505 -10.919 3.959 1.00 92.00 111 ASP A O 1
ATOM 869 N N . ALA A 1 112 ? 4.397 -9.473 2.507 1.00 91.19 112 ALA A N 1
ATOM 870 C CA . ALA A 1 112 ? 5.376 -8.939 3.453 1.00 91.19 112 ALA A CA 1
ATOM 871 C C . ALA A 1 112 ? 4.744 -8.199 4.646 1.00 91.19 112 ALA A C 1
ATOM 873 O O . ALA A 1 112 ? 5.255 -8.283 5.760 1.00 91.19 112 ALA A O 1
ATOM 874 N N . ALA A 1 113 ? 3.632 -7.489 4.436 1.00 89.69 113 ALA A N 1
ATOM 875 C CA . ALA A 1 113 ? 2.894 -6.853 5.526 1.00 89.69 113 ALA A CA 1
ATOM 876 C C . ALA A 1 113 ? 2.212 -7.891 6.441 1.00 89.69 113 ALA A C 1
ATOM 878 O O . ALA A 1 113 ? 2.171 -7.692 7.654 1.00 89.69 113 ALA A O 1
ATOM 879 N N . ARG A 1 114 ? 1.741 -9.018 5.886 1.00 90.44 114 ARG A N 1
ATOM 880 C CA . ARG A 1 114 ? 1.218 -10.154 6.666 1.00 90.44 114 ARG A CA 1
ATOM 881 C C . ARG A 1 114 ? 2.305 -10.855 7.471 1.00 90.44 114 ARG A C 1
ATOM 883 O O . ARG A 1 114 ? 2.091 -11.135 8.644 1.00 90.44 114 ARG A O 1
ATOM 890 N N . GLU A 1 115 ? 3.474 -11.094 6.874 1.00 89.19 115 GLU A N 1
ATOM 891 C CA . GLU A 1 115 ? 4.651 -11.605 7.599 1.00 89.19 115 GLU A CA 1
ATOM 892 C C . GLU A 1 115 ? 5.045 -10.680 8.754 1.00 89.19 115 GLU A C 1
ATOM 894 O O . GLU A 1 115 ? 5.425 -11.147 9.823 1.00 89.19 115 GLU A O 1
ATOM 899 N N . GLY A 1 116 ? 4.911 -9.368 8.554 1.00 85.00 116 GLY A N 1
ATOM 900 C CA . GLY A 1 116 ? 5.119 -8.357 9.583 1.00 85.00 116 GLY A CA 1
ATOM 901 C C . GLY A 1 116 ? 4.010 -8.280 10.635 1.00 85.00 116 GLY A C 1
ATOM 902 O O . GLY A 1 116 ? 3.989 -7.316 11.384 1.00 85.00 116 GLY A O 1
ATOM 903 N N . GLY A 1 117 ? 3.079 -9.239 10.697 1.00 82.50 117 GLY A N 1
ATOM 904 C CA . GLY A 1 117 ? 2.087 -9.368 11.770 1.00 82.50 117 GLY A CA 1
ATOM 905 C C . GLY A 1 117 ? 0.845 -8.483 11.640 1.00 82.50 117 GLY A C 1
ATOM 906 O O . GLY A 1 117 ? 0.088 -8.36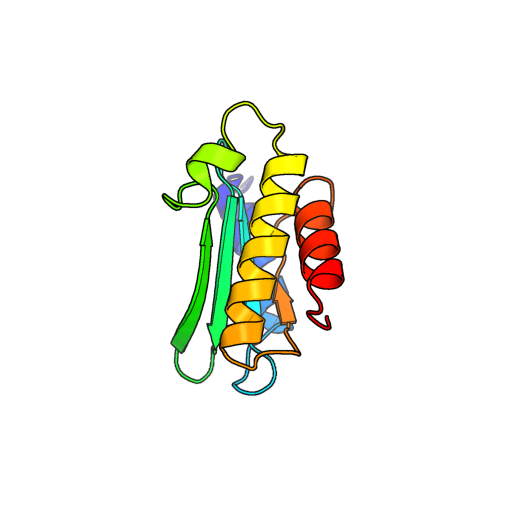9 12.603 1.00 82.50 117 GLY A O 1
ATOM 907 N N . LEU A 1 118 ? 0.613 -7.860 10.481 1.00 86.62 118 LEU A N 1
ATOM 908 C CA . LEU A 1 118 ? -0.650 -7.171 10.201 1.00 86.62 118 LEU A CA 1
ATOM 909 C C . LEU A 1 118 ? -1.725 -8.165 9.748 1.00 86.62 118 LEU A C 1
ATOM 911 O O . LEU A 1 118 ? -1.496 -8.989 8.861 1.00 86.62 118 LEU A O 1
ATOM 915 N N . ILE A 1 119 ? -2.923 -8.044 10.316 1.00 85.94 119 ILE A N 1
ATOM 916 C CA . ILE A 1 119 ? -4.056 -8.935 10.051 1.00 85.94 119 ILE A CA 1
ATOM 917 C C . ILE A 1 119 ? -5.004 -8.269 9.047 1.00 85.94 119 ILE A C 1
ATOM 919 O O . ILE A 1 119 ? -5.651 -7.264 9.369 1.00 85.94 119 ILE A O 1
ATOM 923 N N . PHE A 1 120 ? -5.070 -8.828 7.827 1.00 82.56 120 PHE A N 1
ATOM 924 C CA . PHE A 1 120 ? -5.972 -8.397 6.746 1.00 82.56 120 PHE A CA 1
ATOM 925 C C . PHE A 1 120 ? -6.144 -9.385 5.580 1.00 82.56 120 PHE A C 1
ATOM 927 O O . PHE A 1 120 ? -5.215 -10.166 5.242 1.00 82.56 120 PHE A O 1
#